Protein AF-A0A968NNI7-F1 (afdb_monomer_lite)

Foldseek 3Di:
DCVVVQDAFAKKFFAAPQKDWPDVPVVLVVSLVVCVCRPPCVVRKEWEKEAEWEFDDQDPVGTDTDPPPPDMDGTIIRDQCDPDDRDPPDDYDYDYDHTYMYGYPPVRVVPPPPPPPPPDPPPRDTDIHGDDDDDD

Structure (mmCIF, N/CA/C/O backbone):
data_AF-A0A968NNI7-F1
#
_entry.id   AF-A0A968NNI7-F1
#
loop_
_atom_site.group_PDB
_atom_site.id
_atom_site.type_symbol
_atom_site.label_atom_id
_atom_site.label_alt_id
_atom_site.label_comp_id
_atom_site.label_asym_id
_atom_site.label_entity_id
_atom_site.label_seq_id
_atom_site.pdbx_PDB_ins_code
_atom_site.Cartn_x
_atom_site.Cartn_y
_atom_site.Cartn_z
_atom_site.occupancy
_atom_site.B_iso_or_equiv
_atom_site.auth_seq_id
_atom_site.auth_comp_id
_atom_site.auth_asym_id
_atom_site.auth_atom_id
_atom_site.pdbx_PDB_model_num
ATOM 1 N N . MET A 1 1 ? 11.234 -16.467 1.545 1.00 68.19 1 MET A N 1
ATOM 2 C CA . MET A 1 1 ? 10.380 -15.260 1.600 1.00 68.19 1 MET A CA 1
ATOM 3 C C . MET A 1 1 ? 9.047 -15.577 0.943 1.00 68.19 1 MET A C 1
ATOM 5 O O . MET A 1 1 ? 9.065 -16.165 -0.131 1.00 68.19 1 MET A O 1
ATOM 9 N N . LEU A 1 2 ? 7.927 -15.226 1.581 1.00 72.06 2 LEU A N 1
ATOM 10 C CA . LEU A 1 2 ? 6.565 -15.589 1.153 1.00 72.06 2 LEU A CA 1
ATOM 11 C C . LEU A 1 2 ? 6.229 -15.157 -0.283 1.00 72.06 2 LEU A C 1
ATOM 13 O O . LEU A 1 2 ? 5.545 -15.883 -0.989 1.00 72.06 2 LEU A O 1
ATOM 17 N N . ALA A 1 3 ? 6.818 -14.049 -0.739 1.00 75.69 3 ALA A N 1
ATOM 18 C CA . ALA A 1 3 ? 6.757 -13.580 -2.122 1.00 75.69 3 ALA A CA 1
ATOM 19 C C . ALA A 1 3 ? 7.039 -14.666 -3.173 1.00 75.69 3 ALA A C 1
ATOM 21 O O . ALA A 1 3 ? 6.380 -14.688 -4.202 1.00 75.69 3 ALA A O 1
ATOM 22 N N . LYS A 1 4 ? 7.968 -15.596 -2.901 1.00 79.44 4 LYS A N 1
ATOM 23 C CA . LYS A 1 4 ? 8.315 -16.680 -3.838 1.00 79.44 4 LYS A CA 1
ATOM 24 C C . LYS A 1 4 ? 7.155 -17.651 -4.092 1.00 79.44 4 LYS A C 1
ATOM 26 O O . LYS A 1 4 ? 7.126 -18.297 -5.126 1.00 79.44 4 LYS A O 1
ATOM 31 N N . TYR A 1 5 ? 6.212 -17.752 -3.155 1.00 82.12 5 TYR A N 1
ATOM 32 C CA . TYR A 1 5 ? 5.035 -18.618 -3.262 1.00 82.12 5 TYR A CA 1
ATOM 33 C C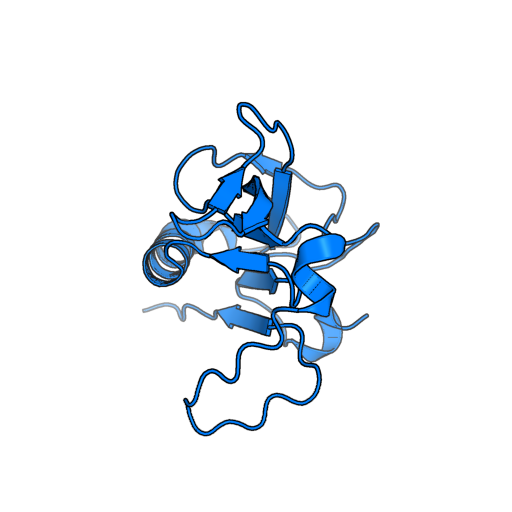 . TYR A 1 5 ? 3.810 -17.897 -3.842 1.00 82.12 5 TYR A C 1
ATOM 35 O O . TYR A 1 5 ? 2.796 -18.535 -4.095 1.00 82.12 5 TYR A O 1
ATOM 43 N N . MET A 1 6 ? 3.885 -16.577 -4.054 1.00 77.06 6 MET A N 1
ATOM 44 C CA . MET A 1 6 ? 2.794 -15.775 -4.623 1.00 77.06 6 MET A CA 1
ATOM 45 C C . MET A 1 6 ? 2.686 -15.891 -6.153 1.00 77.06 6 MET A C 1
ATOM 47 O O . MET A 1 6 ? 1.775 -15.314 -6.743 1.00 77.06 6 MET A O 1
ATOM 51 N N . GLY A 1 7 ? 3.607 -16.615 -6.791 1.00 78.19 7 GLY A N 1
ATOM 52 C CA . GLY A 1 7 ? 3.764 -16.635 -8.241 1.00 78.19 7 GLY A CA 1
ATOM 53 C C . GLY A 1 7 ? 4.631 -15.484 -8.747 1.00 78.19 7 GLY A C 1
ATOM 54 O O . GLY A 1 7 ? 5.045 -14.613 -7.984 1.00 78.19 7 GLY A O 1
ATOM 55 N N . GLU A 1 8 ? 4.937 -15.521 -10.037 1.00 80.69 8 GLU A N 1
ATOM 56 C CA . GLU A 1 8 ? 5.710 -14.486 -10.719 1.00 80.69 8 GLU A CA 1
ATOM 57 C C . GLU A 1 8 ? 4.783 -13.503 -11.442 1.00 80.69 8 GLU A C 1
ATOM 59 O O . GLU A 1 8 ? 3.721 -13.881 -11.945 1.00 80.69 8 GLU A O 1
ATOM 64 N N . GLY A 1 9 ? 5.224 -12.247 -11.533 1.00 85.12 9 GLY A N 1
ATOM 65 C CA . GLY A 1 9 ? 4.529 -11.193 -12.266 1.00 85.12 9 GLY A CA 1
ATOM 66 C C . GLY A 1 9 ? 3.309 -10.606 -11.550 1.00 85.12 9 GLY A C 1
ATOM 67 O O . GLY A 1 9 ? 2.936 -10.991 -10.446 1.00 85.12 9 GLY A O 1
ATOM 68 N N . GLY A 1 10 ? 2.698 -9.615 -12.204 1.00 90.56 10 GLY A N 1
ATOM 69 C CA . GLY A 1 10 ? 1.527 -8.921 -11.677 1.00 90.56 10 GLY A CA 1
ATOM 70 C C . GLY A 1 10 ? 1.829 -8.004 -10.492 1.00 90.56 10 GLY A C 1
ATOM 71 O O . GLY A 1 10 ? 2.972 -7.629 -10.222 1.00 90.56 10 GLY A O 1
ATOM 72 N N . TRP A 1 11 ? 0.767 -7.599 -9.798 1.00 91.88 11 TRP A N 1
ATOM 73 C CA . TRP A 1 11 ? 0.879 -6.819 -8.566 1.00 91.88 11 TRP A CA 1
ATOM 74 C C . TRP A 1 11 ? 0.822 -7.731 -7.348 1.00 91.88 11 TRP A C 1
ATOM 76 O O . TRP A 1 11 ? -0.175 -8.420 -7.140 1.00 91.88 11 TRP A O 1
ATOM 86 N N . HIS A 1 12 ? 1.855 -7.669 -6.513 1.00 91.25 12 HIS A N 1
ATOM 87 C CA . HIS A 1 12 ? 1.924 -8.350 -5.227 1.00 91.25 12 HIS A CA 1
ATOM 88 C C . HIS A 1 12 ? 1.366 -7.445 -4.137 1.00 91.25 12 HIS A C 1
ATOM 90 O O . HIS A 1 12 ? 1.999 -6.448 -3.782 1.00 91.25 12 HIS A O 1
ATOM 96 N N . ILE A 1 13 ? 0.202 -7.802 -3.600 1.00 88.69 13 ILE A N 1
ATOM 97 C CA . ILE A 1 13 ? -0.486 -7.053 -2.545 1.00 88.69 13 ILE A CA 1
ATOM 98 C C . ILE A 1 13 ? -0.243 -7.735 -1.196 1.00 88.69 13 ILE A C 1
ATOM 100 O O . ILE A 1 13 ? -0.424 -8.950 -1.073 1.00 88.69 13 ILE A O 1
ATOM 104 N N . GLN A 1 14 ? 0.143 -6.956 -0.182 1.00 84.06 14 GLN A N 1
ATOM 105 C CA . GLN A 1 14 ? 0.348 -7.441 1.188 1.00 84.06 14 GLN A CA 1
ATOM 106 C C . GLN A 1 14 ? -0.443 -6.618 2.202 1.00 84.06 14 GLN A C 1
ATOM 108 O O . GLN A 1 14 ? -0.245 -5.405 2.309 1.00 84.06 14 GLN A O 1
ATOM 113 N N . ILE A 1 15 ? -1.278 -7.306 2.980 1.00 82.19 15 ILE A N 1
ATOM 114 C CA . ILE A 1 15 ? -2.119 -6.728 4.031 1.00 82.19 15 ILE A CA 1
ATOM 115 C C . ILE A 1 15 ? -1.952 -7.576 5.292 1.00 82.19 15 ILE A C 1
ATOM 117 O O . ILE A 1 15 ? -2.070 -8.807 5.230 1.00 82.19 15 ILE A O 1
ATOM 121 N N . ASP A 1 16 ? -1.675 -6.943 6.428 1.00 80.00 16 ASP A N 1
ATOM 122 C CA . ASP A 1 16 ? -1.646 -7.644 7.713 1.00 80.00 16 ASP A CA 1
ATOM 123 C C . ASP A 1 16 ? -3.070 -7.881 8.244 1.00 80.00 16 ASP A C 1
ATOM 125 O O . ASP A 1 16 ? -4.036 -7.259 7.820 1.00 80.00 16 ASP A O 1
ATOM 129 N N . VAL A 1 17 ? -3.237 -8.837 9.158 1.00 75.12 17 VAL A N 1
ATOM 130 C CA . VAL A 1 17 ? -4.569 -9.250 9.652 1.00 75.12 17 VAL A CA 1
ATOM 131 C C . VAL A 1 17 ? -5.302 -8.148 10.439 1.00 75.12 17 VAL A C 1
ATOM 133 O O . VAL A 1 17 ? -6.522 -8.183 10.607 1.00 75.12 17 VAL A O 1
ATOM 136 N N . ASP A 1 18 ? -4.559 -7.172 10.947 1.00 74.25 18 ASP A N 1
ATOM 137 C CA . ASP A 1 18 ? -5.054 -5.993 11.652 1.00 74.25 18 ASP A CA 1
ATOM 138 C C . ASP A 1 18 ? -5.231 -4.774 10.732 1.00 74.25 18 ASP A C 1
ATOM 140 O O . ASP A 1 18 ? -5.553 -3.692 11.229 1.00 74.25 18 ASP A O 1
ATOM 144 N N . GLU A 1 19 ? -5.060 -4.955 9.417 1.00 81.25 19 GLU A N 1
ATOM 145 C CA . GLU A 1 19 ? -5.159 -3.930 8.382 1.00 81.25 19 GLU A CA 1
ATOM 146 C C . GLU A 1 19 ? -6.341 -4.196 7.439 1.00 81.25 19 GLU A C 1
ATOM 148 O O . GLU A 1 19 ? -6.544 -5.309 6.954 1.00 81.25 19 GLU A O 1
ATOM 153 N N . TYR A 1 20 ? -7.120 -3.156 7.134 1.00 80.44 20 TYR A N 1
ATOM 154 C CA . TYR A 1 20 ? -8.300 -3.278 6.270 1.00 80.44 20 TYR A CA 1
ATOM 155 C C . TYR A 1 20 ? -8.382 -2.132 5.274 1.00 80.44 20 TYR A C 1
ATOM 157 O O . TYR A 1 20 ? -8.240 -0.976 5.660 1.00 80.44 20 TYR A O 1
ATOM 165 N N . PHE A 1 21 ? -8.695 -2.442 4.017 1.00 81.38 21 PHE A N 1
ATOM 166 C CA . PHE A 1 21 ? -9.048 -1.433 3.022 1.00 81.38 21 PHE A CA 1
ATOM 167 C C . PHE A 1 21 ? -10.436 -0.854 3.299 1.00 81.38 21 PHE A C 1
ATOM 169 O O . PHE A 1 21 ? -11.387 -1.613 3.485 1.00 81.38 21 PHE A O 1
ATOM 176 N N . ILE A 1 22 ? -10.584 0.471 3.200 1.00 81.25 22 ILE A N 1
ATOM 177 C CA . ILE A 1 22 ? -11.921 1.085 3.114 1.00 81.25 22 ILE A CA 1
ATOM 178 C C . ILE A 1 22 ? -12.629 0.670 1.813 1.00 81.25 22 ILE A C 1
ATOM 180 O O . ILE A 1 22 ? -13.816 0.356 1.834 1.00 81.25 22 ILE A O 1
ATOM 184 N N . ASN A 1 23 ? -11.909 0.635 0.686 1.00 83.00 23 ASN A N 1
ATOM 185 C CA . ASN A 1 23 ? -12.461 0.238 -0.611 1.00 83.00 23 ASN A CA 1
ATOM 186 C C . ASN A 1 23 ? -11.429 -0.538 -1.446 1.00 83.00 23 ASN A C 1
ATOM 188 O O . ASN A 1 23 ? -10.631 0.034 -2.187 1.00 83.00 23 ASN A O 1
ATOM 192 N N . PHE A 1 24 ? -11.436 -1.866 -1.311 1.00 83.50 24 PHE A 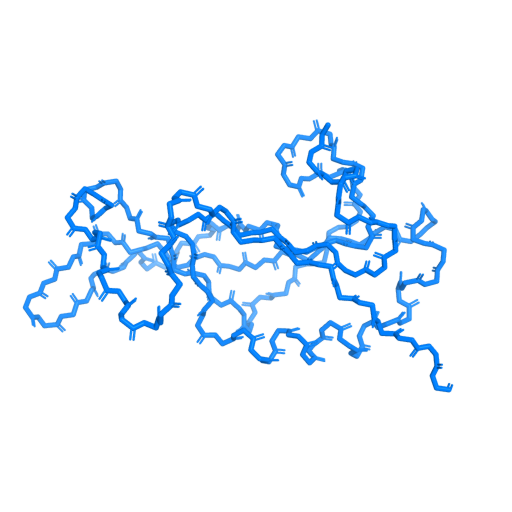N 1
ATOM 193 C CA . PHE A 1 24 ? -10.498 -2.735 -2.028 1.00 83.50 24 PHE A CA 1
ATOM 194 C C . PHE A 1 24 ? -10.792 -2.822 -3.534 1.00 83.50 24 PHE A C 1
ATOM 196 O O . PHE A 1 24 ? -9.869 -2.924 -4.335 1.00 83.50 24 PHE A O 1
ATOM 203 N N . SER A 1 25 ? -12.061 -2.740 -3.945 1.00 85.25 25 SER A N 1
ATOM 204 C CA . SER A 1 25 ? -12.443 -2.816 -5.364 1.00 85.25 25 SER A CA 1
ATOM 205 C C . SER A 1 25 ? -11.792 -1.698 -6.177 1.00 85.25 25 SER A C 1
ATOM 207 O O . SER A 1 25 ? -11.210 -1.943 -7.235 1.00 85.25 25 SER A O 1
ATOM 209 N N . ASP A 1 26 ? -11.849 -0.466 -5.675 1.00 86.00 26 ASP A N 1
ATOM 210 C CA . ASP A 1 26 ? -11.262 0.664 -6.390 1.00 86.00 26 ASP A CA 1
ATOM 211 C C . ASP A 1 26 ? -9.729 0.614 -6.385 1.00 86.00 26 ASP A C 1
ATOM 213 O O . ASP A 1 26 ? -9.100 1.115 -7.315 1.00 86.00 26 ASP A O 1
ATOM 217 N N . PHE A 1 27 ? -9.120 -0.092 -5.422 1.00 86.25 27 PHE A N 1
ATOM 218 C CA . PHE A 1 27 ? -7.683 -0.376 -5.437 1.00 86.25 27 PHE A CA 1
ATOM 219 C C . PHE A 1 27 ? -7.299 -1.293 -6.577 1.00 86.25 27 PHE A C 1
ATOM 221 O O . PHE A 1 27 ? -6.368 -1.008 -7.328 1.00 86.25 27 PHE A O 1
ATOM 228 N N . VAL A 1 28 ? -8.050 -2.375 -6.739 1.00 88.19 28 VAL A N 1
ATOM 229 C CA . VAL A 1 28 ? -7.839 -3.324 -7.828 1.00 88.19 28 VAL A CA 1
ATOM 230 C C . VAL A 1 28 ? -8.004 -2.633 -9.182 1.00 88.19 28 VAL A C 1
ATOM 232 O O . VAL A 1 28 ? -7.145 -2.792 -10.050 1.00 88.19 28 VAL A O 1
ATOM 235 N N . LYS A 1 29 ? -9.043 -1.800 -9.344 1.00 88.56 29 LYS A N 1
ATOM 236 C CA . LYS A 1 29 ? -9.231 -0.979 -10.553 1.00 88.56 29 LYS A CA 1
ATOM 237 C C . LYS A 1 29 ? -8.091 0.015 -10.757 1.00 88.56 29 LYS A C 1
ATOM 239 O O . LYS A 1 29 ? -7.665 0.247 -11.882 1.00 88.56 29 LYS A O 1
ATOM 244 N N . PHE A 1 30 ? -7.582 0.635 -9.697 1.00 89.25 30 PHE A N 1
ATOM 245 C CA . PHE A 1 30 ? -6.418 1.507 -9.814 1.00 89.25 30 PHE A CA 1
ATOM 246 C C . PHE A 1 30 ? -5.213 0.727 -10.361 1.00 89.25 30 PHE A C 1
ATOM 248 O O . PHE A 1 30 ? -4.632 1.136 -11.365 1.00 89.25 30 PHE A O 1
ATOM 255 N N . LEU A 1 31 ? -4.886 -0.427 -9.771 1.00 89.81 31 LEU A N 1
ATOM 256 C CA . LEU A 1 31 ? -3.764 -1.266 -10.202 1.00 89.81 31 LEU A CA 1
ATOM 257 C C . LEU A 1 31 ? -3.905 -1.760 -11.648 1.00 89.81 31 LEU A C 1
ATOM 259 O O . LEU A 1 31 ? -2.900 -1.827 -12.363 1.00 89.81 31 LEU A O 1
ATOM 263 N N . SER A 1 32 ? -5.127 -2.056 -12.104 1.00 89.19 32 SER A N 1
ATOM 264 C CA . SER A 1 32 ? -5.370 -2.467 -13.493 1.00 89.19 32 SER A CA 1
ATOM 265 C C . SER A 1 32 ? -5.031 -1.356 -14.490 1.00 89.19 32 SER A C 1
ATOM 267 O O . SER A 1 32 ? -4.425 -1.628 -15.525 1.00 89.19 32 SER A O 1
ATOM 269 N N . HIS A 1 33 ? -5.327 -0.093 -14.161 1.00 91.00 33 HIS A N 1
ATOM 270 C CA . HIS A 1 33 ? -4.934 1.063 -14.983 1.00 91.00 33 HIS A CA 1
ATOM 271 C C . HIS A 1 33 ? -3.421 1.338 -14.961 1.00 91.00 33 HIS A C 1
ATOM 273 O O . HIS A 1 33 ? -2.902 2.044 -15.825 1.00 91.00 33 HIS A O 1
ATOM 279 N N . GLN A 1 34 ? -2.695 0.768 -13.996 1.00 90.00 34 GLN A N 1
ATOM 280 C CA . GLN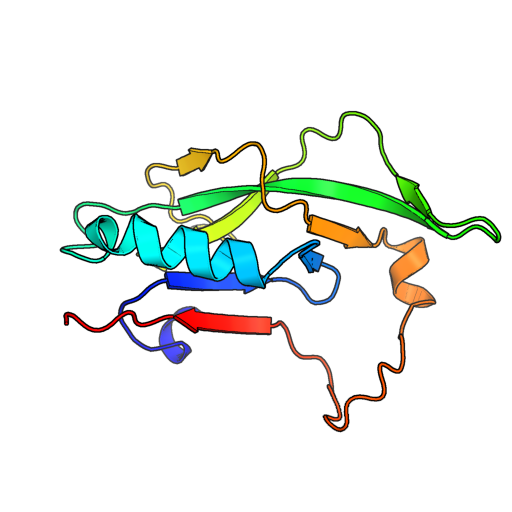 A 1 34 ? -1.239 0.871 -13.884 1.00 90.00 34 GLN A CA 1
ATOM 281 C C . GLN A 1 34 ? -0.495 -0.310 -14.537 1.00 90.00 34 GLN A C 1
ATOM 283 O O . GLN A 1 34 ? 0.719 -0.437 -14.373 1.00 90.00 34 GLN A O 1
ATOM 288 N N . SER A 1 35 ? -1.179 -1.154 -15.319 1.00 88.25 35 SER A N 1
ATOM 289 C CA . SER A 1 35 ? -0.610 -2.349 -15.972 1.00 88.25 35 SER A CA 1
ATOM 290 C C . SER A 1 35 ? 0.638 -2.081 -16.828 1.00 88.25 35 SER A C 1
ATOM 292 O O . SER A 1 35 ? 1.484 -2.962 -16.975 1.00 88.25 35 SER A O 1
ATOM 294 N N . LYS A 1 36 ? 0.824 -0.850 -17.323 1.00 89.25 36 LYS A N 1
ATOM 295 C CA . LYS A 1 36 ? 2.039 -0.416 -18.037 1.00 89.25 36 LYS A CA 1
ATOM 296 C C . LYS A 1 36 ? 3.337 -0.634 -17.246 1.00 89.25 36 LYS A C 1
ATOM 298 O O . LYS A 1 36 ? 4.382 -0.847 -17.854 1.00 89.25 36 LYS A O 1
ATOM 303 N N . TYR A 1 37 ? 3.282 -0.598 -15.913 1.00 88.62 37 TYR A N 1
ATOM 304 C CA . TYR A 1 37 ? 4.446 -0.838 -15.052 1.00 88.62 37 TYR A CA 1
ATOM 305 C C . TYR A 1 37 ? 4.750 -2.327 -14.852 1.00 88.62 37 TYR A C 1
ATOM 307 O O . TYR A 1 37 ? 5.781 -2.662 -14.284 1.00 88.62 37 TYR A O 1
ATOM 315 N N . LEU A 1 38 ? 3.892 -3.233 -15.325 1.00 88.88 38 LEU A N 1
ATOM 316 C CA . LEU A 1 38 ? 4.149 -4.674 -15.272 1.00 88.88 38 LEU A CA 1
ATOM 317 C C . LEU A 1 38 ? 5.088 -5.150 -16.392 1.00 88.88 38 LEU A C 1
ATOM 319 O O . LEU A 1 38 ? 5.527 -6.294 -16.365 1.00 88.88 38 LEU A O 1
ATOM 323 N N . GLN A 1 39 ? 5.397 -4.297 -17.376 1.00 90.62 39 GLN A N 1
ATOM 324 C CA . GLN A 1 39 ? 6.421 -4.587 -18.383 1.00 90.62 39 GLN A CA 1
ATOM 325 C C . GLN A 1 39 ? 7.806 -4.276 -17.799 1.00 90.62 39 GLN A C 1
ATOM 327 O O . GLN A 1 39 ? 8.047 -3.145 -17.370 1.00 90.62 39 GLN A O 1
ATOM 332 N N . ASP A 1 40 ? 8.708 -5.259 -17.814 1.00 89.69 40 ASP A N 1
ATOM 333 C CA . ASP A 1 40 ? 10.061 -5.180 -17.246 1.00 89.69 40 ASP A CA 1
ATOM 334 C C . ASP A 1 40 ? 10.097 -4.642 -15.793 1.00 89.69 40 ASP A C 1
ATOM 336 O O . ASP A 1 40 ? 10.740 -3.617 -15.525 1.00 89.69 40 ASP A O 1
ATOM 340 N N . PRO A 1 41 ? 9.432 -5.308 -14.827 1.00 87.62 41 PRO A N 1
ATOM 341 C CA . PRO A 1 41 ? 9.322 -4.817 -13.450 1.00 87.62 41 PRO A CA 1
ATOM 342 C C . PRO A 1 41 ? 10.680 -4.663 -12.751 1.00 87.62 41 PRO A C 1
ATOM 344 O O . PRO A 1 41 ? 10.818 -3.817 -11.875 1.00 87.62 41 PRO A O 1
ATOM 347 N N . GLU A 1 42 ? 11.704 -5.409 -13.175 1.00 89.00 42 GLU A N 1
ATOM 348 C CA . GLU A 1 42 ? 13.078 -5.281 -12.668 1.00 89.00 42 GLU A CA 1
ATOM 349 C C . GLU A 1 42 ? 13.720 -3.937 -13.044 1.00 89.00 42 GLU A C 1
ATOM 351 O O . GLU A 1 42 ? 14.491 -3.367 -12.274 1.00 89.00 42 GLU A O 1
ATOM 356 N N . LYS A 1 43 ? 13.380 -3.408 -14.229 1.00 89.19 43 LYS A N 1
ATOM 357 C CA . LYS A 1 43 ? 13.870 -2.113 -14.727 1.00 89.19 43 LYS A CA 1
ATOM 358 C C . LYS A 1 43 ? 13.009 -0.952 -14.239 1.00 89.19 43 LYS A C 1
ATOM 360 O O . LYS A 1 43 ? 13.492 0.175 -14.155 1.00 89.19 43 LYS A O 1
ATOM 365 N N . LYS A 1 44 ? 11.729 -1.214 -13.953 1.00 88.31 44 LYS A N 1
ATOM 366 C CA . LYS A 1 44 ? 10.750 -0.224 -13.475 1.00 88.31 44 LYS A CA 1
ATOM 367 C C . LYS A 1 44 ? 10.048 -0.699 -12.195 1.00 88.31 44 LYS A C 1
ATOM 369 O O . LYS A 1 44 ? 8.823 -0.849 -12.194 1.00 88.31 44 LYS A O 1
ATOM 374 N N . PRO A 1 45 ? 10.792 -0.937 -11.105 1.00 91.00 45 PRO A N 1
ATOM 375 C CA . PRO A 1 45 ? 10.205 -1.367 -9.848 1.00 91.00 45 PRO A CA 1
ATOM 376 C C . PRO A 1 45 ? 9.409 -0.220 -9.227 1.00 91.00 45 PRO A C 1
ATOM 378 O O . PRO A 1 45 ? 9.924 0.876 -9.007 1.00 91.00 45 PRO A O 1
ATOM 381 N N . ILE A 1 46 ? 8.140 -0.492 -8.948 1.00 91.00 46 ILE A N 1
ATOM 382 C CA . ILE A 1 46 ? 7.184 0.428 -8.344 1.00 91.00 46 ILE A CA 1
ATOM 383 C C . ILE A 1 46 ? 6.697 -0.171 -7.031 1.00 91.00 46 ILE A C 1
ATOM 385 O O . ILE A 1 46 ? 6.286 -1.334 -6.961 1.00 91.00 46 ILE A O 1
ATOM 389 N N . ILE A 1 47 ? 6.696 0.657 -5.992 1.00 90.56 47 ILE A N 1
ATOM 390 C CA . ILE A 1 47 ? 5.937 0.422 -4.766 1.00 90.56 47 ILE A CA 1
ATOM 391 C C . ILE A 1 47 ? 4.830 1.463 -4.683 1.00 90.56 47 ILE A C 1
ATOM 393 O O . ILE A 1 47 ? 5.093 2.658 -4.813 1.00 90.56 47 ILE A O 1
ATOM 397 N N . PHE A 1 48 ? 3.613 1.013 -4.395 1.00 89.06 48 PHE A N 1
ATOM 398 C CA . PHE A 1 48 ? 2.528 1.893 -3.986 1.00 89.06 48 PHE A CA 1
ATOM 399 C C . PHE A 1 48 ? 2.453 1.988 -2.469 1.00 89.06 48 PHE A C 1
ATOM 401 O O . PHE A 1 48 ? 2.382 0.972 -1.767 1.00 89.06 48 PHE A O 1
ATOM 408 N N . ILE A 1 49 ? 2.445 3.229 -1.990 1.00 86.38 49 ILE A N 1
ATOM 409 C CA . ILE A 1 49 ? 2.323 3.578 -0.579 1.00 86.38 49 ILE A CA 1
ATOM 410 C C . ILE A 1 49 ? 0.964 4.237 -0.342 1.00 86.38 49 ILE A C 1
ATOM 412 O O . ILE A 1 49 ? 0.565 5.130 -1.095 1.00 86.38 49 ILE A O 1
ATOM 416 N N . ALA A 1 50 ? 0.286 3.813 0.721 1.00 83.75 50 ALA A N 1
ATOM 417 C CA . ALA A 1 50 ? -0.984 4.363 1.173 1.00 83.75 50 ALA A CA 1
ATOM 418 C C . ALA A 1 50 ? -0.885 4.982 2.571 1.00 83.75 50 ALA A C 1
ATOM 420 O O . ALA A 1 50 ? -0.033 4.597 3.372 1.00 83.75 50 ALA A O 1
ATOM 421 N N . ASN A 1 51 ? -1.791 5.919 2.857 1.00 83.56 51 ASN A N 1
ATOM 422 C CA . ASN A 1 51 ? -1.938 6.534 4.173 1.0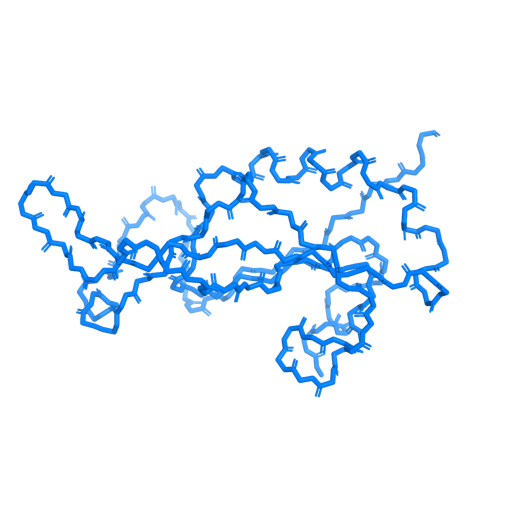0 83.56 51 ASN A CA 1
ATOM 423 C C . ASN A 1 51 ? -2.730 5.617 5.114 1.00 83.56 51 ASN A C 1
ATOM 425 O O . ASN A 1 51 ? -3.776 5.066 4.750 1.00 83.56 51 ASN A O 1
ATOM 429 N N . LEU A 1 52 ? -2.246 5.489 6.344 1.00 83.19 52 LEU A N 1
ATOM 430 C CA . LEU A 1 52 ? -2.847 4.665 7.380 1.00 83.19 52 LEU A CA 1
ATOM 431 C C . LEU A 1 52 ? -3.723 5.524 8.295 1.00 83.19 52 LEU A C 1
ATOM 433 O O . LEU A 1 52 ? -3.258 6.493 8.894 1.00 83.19 52 LEU A O 1
ATOM 437 N N . ILE A 1 53 ? -4.986 5.133 8.444 1.00 84.25 53 ILE A N 1
ATOM 438 C CA . ILE A 1 53 ? -5.874 5.627 9.494 1.00 84.25 53 ILE A CA 1
ATOM 439 C C . ILE A 1 53 ? -5.725 4.694 10.693 1.00 84.25 53 ILE A C 1
ATOM 441 O O . ILE A 1 53 ? -6.180 3.546 10.692 1.00 84.25 53 ILE A O 1
ATOM 445 N N . VAL A 1 54 ? -5.087 5.194 11.744 1.00 84.31 54 VAL A N 1
ATOM 446 C CA . VAL A 1 54 ? -4.885 4.420 12.970 1.00 84.31 54 VAL A CA 1
ATOM 447 C C . VAL A 1 54 ? -6.118 4.553 13.855 1.00 84.31 54 VAL A C 1
ATOM 449 O O . VAL A 1 54 ? -6.422 5.640 14.354 1.00 84.31 54 VAL A O 1
ATOM 452 N N . LEU A 1 55 ? -6.827 3.443 14.071 1.00 84.25 55 LEU A N 1
ATOM 453 C CA . LEU A 1 55 ? -7.934 3.391 15.018 1.00 84.25 55 LEU A CA 1
ATOM 454 C C . LEU A 1 55 ? -7.394 3.134 16.421 1.00 84.25 55 LEU A C 1
ATOM 456 O O . LEU A 1 55 ? -6.787 2.100 16.701 1.00 84.25 55 LEU A O 1
A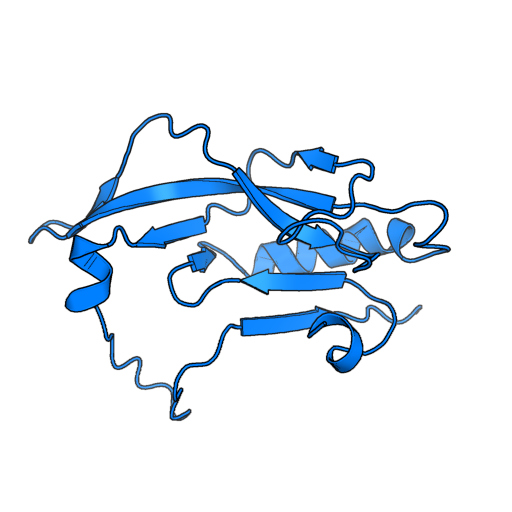TOM 460 N N . TYR A 1 56 ? -7.666 4.081 17.310 1.00 80.75 56 TYR A N 1
ATOM 461 C CA . TYR A 1 56 ? -7.223 4.050 18.693 1.00 80.75 56 TYR A CA 1
ATOM 462 C C . TYR A 1 56 ? -8.149 3.197 19.566 1.00 80.75 56 TYR A C 1
ATOM 464 O O . TYR A 1 56 ? -7.686 2.315 20.285 1.00 80.75 56 TYR A O 1
ATOM 472 N N . LYS A 1 57 ? -9.468 3.438 19.502 1.00 82.69 57 LYS A N 1
ATOM 473 C CA . LYS A 1 57 ? -10.429 2.828 20.438 1.00 82.69 57 LYS A CA 1
ATOM 474 C C . LYS A 1 57 ? -11.845 2.725 19.872 1.00 82.69 57 LYS A C 1
ATOM 476 O O . LYS A 1 57 ? -12.314 3.652 19.221 1.00 82.69 57 LYS A O 1
ATOM 481 N N . LYS A 1 58 ? -12.562 1.640 20.189 1.00 83.88 58 LYS A N 1
ATOM 482 C CA . LYS A 1 58 ? -14.004 1.480 19.940 1.00 83.88 58 LYS A CA 1
ATOM 483 C C . LYS A 1 58 ? -14.791 2.115 21.078 1.00 83.88 58 LYS A C 1
ATOM 485 O O . LYS A 1 58 ? -14.506 1.862 22.249 1.00 83.88 58 LYS A O 1
ATOM 490 N N . THR A 1 59 ? -15.815 2.874 20.739 1.00 88.50 59 THR A N 1
ATOM 491 C CA . THR A 1 59 ? -16.814 3.405 21.666 1.00 88.50 59 THR A CA 1
ATOM 492 C C . THR A 1 59 ? -18.194 2.880 21.271 1.00 88.50 59 THR A C 1
ATOM 494 O O . THR A 1 59 ? -18.353 2.236 20.232 1.00 88.50 59 THR A O 1
ATOM 497 N N . ILE A 1 60 ? -19.211 3.158 22.089 1.00 90.75 60 ILE A N 1
ATOM 498 C CA . ILE A 1 60 ? -20.605 2.860 21.729 1.00 90.75 60 ILE A CA 1
ATOM 499 C C . ILE A 1 60 ? -21.050 3.617 20.463 1.00 90.75 60 ILE A C 1
ATOM 501 O O . ILE A 1 60 ? -21.894 3.128 19.723 1.00 90.75 60 ILE A O 1
ATOM 505 N N . ASN A 1 61 ? -20.408 4.752 20.169 1.00 92.31 61 ASN A N 1
ATOM 506 C CA . ASN A 1 61 ? -20.735 5.633 19.047 1.00 92.31 61 ASN A CA 1
ATOM 507 C C . ASN A 1 61 ? -19.827 5.432 17.818 1.00 92.31 61 ASN A C 1
ATOM 509 O O . ASN A 1 61 ? -19.914 6.208 16.872 1.00 92.31 61 ASN A O 1
ATOM 513 N N . GLY A 1 62 ? -18.930 4.436 17.816 1.00 86.81 62 GLY A N 1
ATOM 514 C CA . GLY A 1 62 ? -18.042 4.161 16.679 1.00 86.81 62 GLY A CA 1
ATOM 515 C C . GLY A 1 62 ? -16.581 3.970 17.074 1.00 86.81 62 GLY A C 1
ATOM 516 O O . GLY A 1 62 ? -16.277 3.248 18.021 1.00 86.81 62 GLY A O 1
ATOM 517 N N . PHE A 1 63 ? -15.661 4.579 16.323 1.00 85.62 63 PHE A N 1
ATOM 518 C CA . PHE A 1 63 ? -14.218 4.451 16.536 1.00 85.62 63 PHE A CA 1
ATOM 519 C C . PHE A 1 63 ? -13.556 5.821 16.686 1.00 85.62 63 PHE A C 1
ATOM 521 O O . PHE A 1 63 ? -13.832 6.746 15.926 1.00 85.62 63 PHE A O 1
ATOM 528 N N . LEU A 1 64 ? -12.649 5.929 17.652 1.00 86.69 64 LEU A N 1
ATOM 529 C CA . LEU A 1 64 ? -11.696 7.026 17.757 1.00 86.69 64 LEU A CA 1
ATOM 530 C C . LEU A 1 64 ? -10.494 6.708 16.871 1.00 86.69 64 LEU A C 1
ATOM 532 O O . LEU A 1 64 ? -10.001 5.577 16.888 1.00 86.69 64 LEU A O 1
ATOM 536 N N . TYR A 1 65 ? -10.008 7.701 16.135 1.00 86.25 65 TYR A N 1
ATOM 537 C CA . TYR A 1 65 ? -8.842 7.578 15.268 1.00 86.25 65 TYR A CA 1
ATOM 538 C C . TYR A 1 65 ? -7.845 8.705 15.537 1.00 86.25 65 TYR A C 1
ATOM 540 O O . TYR A 1 65 ? -8.210 9.761 16.060 1.00 86.25 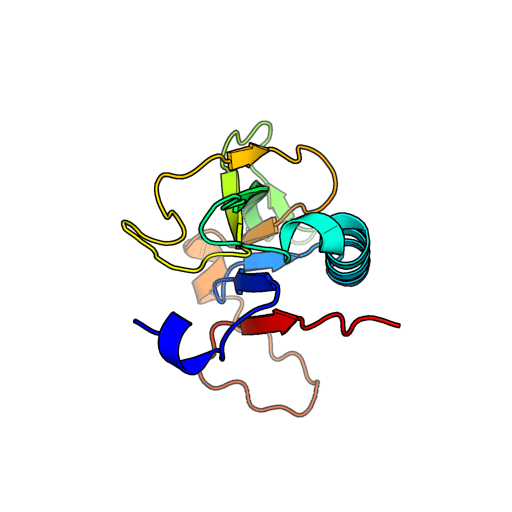65 TYR A O 1
ATOM 548 N N . VAL A 1 66 ? -6.582 8.475 15.187 1.00 84.00 66 VAL A N 1
ATOM 549 C CA . VAL A 1 66 ? -5.531 9.491 15.290 1.00 84.00 66 VAL A CA 1
ATOM 550 C C . VAL A 1 66 ? -5.665 10.453 14.114 1.00 84.00 66 VAL A C 1
ATOM 552 O O . VAL A 1 66 ? -5.462 10.080 12.960 1.00 84.00 66 VAL A O 1
ATOM 555 N N . LYS A 1 67 ? -6.032 11.704 14.399 1.00 81.25 67 LYS A N 1
ATOM 556 C CA . LYS A 1 67 ? -6.085 12.756 13.381 1.00 81.25 67 LYS A CA 1
ATOM 557 C C . LYS A 1 67 ? -4.663 13.112 12.939 1.00 81.25 67 LYS A C 1
ATOM 559 O O . LYS A 1 67 ? -3.776 13.219 13.778 1.00 81.25 67 LYS A O 1
ATOM 564 N N . ASN A 1 68 ? -4.476 13.347 11.639 1.00 77.19 68 ASN A N 1
ATOM 565 C CA . ASN A 1 68 ? -3.183 13.686 11.033 1.00 77.19 68 ASN A CA 1
ATOM 566 C C . ASN A 1 68 ? -2.094 12.625 11.281 1.00 77.19 68 ASN A C 1
ATOM 568 O O . ASN A 1 68 ? -0.930 12.971 11.471 1.00 77.19 68 ASN A O 1
ATOM 572 N N . SER A 1 69 ? -2.447 11.334 11.286 1.00 71.06 69 SER A N 1
ATOM 573 C CA . SER A 1 69 ? -1.424 10.293 11.213 1.00 71.06 69 SER A CA 1
ATOM 574 C C . SER A 1 69 ? -0.710 10.393 9.863 1.00 71.06 69 SER A C 1
ATOM 576 O O . SER A 1 69 ? -1.319 10.234 8.808 1.00 71.06 69 SER A O 1
ATOM 578 N N . TYR A 1 70 ? 0.595 10.658 9.906 1.00 71.62 70 TYR A N 1
ATOM 579 C CA . TYR A 1 70 ? 1.484 10.595 8.739 1.00 71.62 70 TYR A CA 1
ATOM 580 C C . TYR A 1 70 ? 2.003 9.171 8.499 1.00 71.62 70 TYR A C 1
ATOM 582 O O . TYR A 1 70 ? 2.925 8.962 7.712 1.00 71.62 70 TYR A O 1
ATOM 590 N N . ASP A 1 71 ? 1.418 8.192 9.193 1.00 81.12 71 ASP A N 1
ATOM 591 C CA . ASP A 1 71 ? 1.754 6.791 9.033 1.00 81.12 71 ASP A CA 1
ATOM 592 C C . ASP A 1 71 ? 1.378 6.340 7.629 1.00 81.12 71 ASP A C 1
ATOM 594 O O . ASP A 1 71 ? 0.264 6.550 7.141 1.00 81.12 71 ASP A O 1
ATOM 598 N N . THR A 1 72 ? 2.335 5.693 6.984 1.00 84.00 72 THR A N 1
ATOM 599 C CA . THR A 1 72 ? 2.172 5.169 5.641 1.00 84.00 72 THR A CA 1
ATOM 600 C C . THR A 1 72 ? 2.571 3.711 5.590 1.00 84.00 72 THR A C 1
ATOM 602 O O . THR A 1 72 ? 3.299 3.200 6.443 1.00 84.00 72 THR A O 1
ATOM 605 N N . LEU A 1 73 ? 2.059 3.027 4.579 1.00 84.38 73 LEU A N 1
ATOM 606 C CA . LEU A 1 73 ? 2.225 1.599 4.427 1.00 84.38 73 LEU A CA 1
ATOM 607 C C . LEU A 1 73 ? 2.436 1.255 2.958 1.00 84.38 73 LEU A C 1
ATOM 609 O O . LEU A 1 73 ? 1.655 1.668 2.101 1.00 84.38 73 LEU A O 1
ATOM 613 N N . SER A 1 74 ? 3.474 0.473 2.667 1.00 87.62 74 SER A N 1
ATOM 614 C CA . SER A 1 74 ? 3.666 -0.122 1.343 1.00 87.62 74 SER A CA 1
ATOM 615 C C . SER A 1 74 ? 2.680 -1.272 1.160 1.00 87.62 74 SER A C 1
ATOM 617 O O . SER A 1 74 ? 2.736 -2.258 1.896 1.00 87.62 74 SER A O 1
ATOM 619 N N . ILE A 1 75 ? 1.781 -1.151 0.187 1.00 86.88 75 ILE A N 1
ATOM 620 C CA . ILE A 1 75 ? 0.620 -2.050 0.055 1.00 86.88 75 ILE A CA 1
ATOM 621 C C . ILE A 1 75 ? 0.692 -2.944 -1.176 1.00 86.88 75 ILE A C 1
ATOM 623 O O . ILE A 1 75 ? 0.161 -4.054 -1.156 1.00 86.88 75 ILE A O 1
ATOM 627 N N . ALA A 1 76 ? 1.364 -2.486 -2.232 1.00 90.00 76 ALA A N 1
ATOM 628 C CA . ALA A 1 76 ? 1.554 -3.261 -3.445 1.00 90.00 76 ALA A CA 1
ATOM 629 C C . ALA A 1 76 ? 2.877 -2.943 -4.131 1.00 90.00 76 ALA A C 1
ATOM 631 O O . ALA A 1 76 ? 3.376 -1.819 -4.065 1.00 90.00 76 ALA A O 1
ATOM 632 N N . THR A 1 77 ? 3.419 -3.934 -4.831 1.00 91.56 77 THR A N 1
ATOM 633 C CA . THR A 1 77 ? 4.574 -3.763 -5.714 1.00 91.56 77 THR A CA 1
ATOM 634 C C . THR A 1 77 ? 4.482 -4.695 -6.914 1.00 91.56 77 THR A C 1
ATOM 636 O O . THR A 1 77 ? 3.920 -5.782 -6.812 1.00 91.56 77 THR A O 1
ATOM 639 N N . ASN A 1 78 ? 5.033 -4.272 -8.047 1.00 92.00 78 ASN A N 1
ATOM 640 C CA . ASN A 1 78 ? 5.242 -5.123 -9.222 1.00 92.00 78 ASN A CA 1
ATOM 641 C C . ASN A 1 78 ? 6.550 -5.931 -9.136 1.00 92.00 78 ASN A C 1
ATOM 643 O O . ASN A 1 78 ? 6.806 -6.760 -10.002 1.00 92.00 78 ASN A O 1
ATOM 647 N N . TYR A 1 79 ? 7.393 -5.675 -8.128 1.00 91.88 79 TYR A N 1
ATOM 648 C CA . TYR A 1 79 ? 8.701 -6.304 -7.989 1.00 91.88 79 TYR A CA 1
ATOM 649 C C . TYR A 1 79 ? 8.973 -6.702 -6.529 1.00 91.88 79 TYR A C 1
ATOM 651 O O . TYR A 1 79 ? 9.557 -5.935 -5.754 1.00 91.88 79 TYR A O 1
ATOM 659 N N . PRO A 1 80 ? 8.541 -7.901 -6.102 1.00 88.81 80 PRO A N 1
ATOM 660 C CA . PRO A 1 80 ? 8.527 -8.315 -4.700 1.00 88.81 80 PRO A CA 1
ATOM 661 C C . PRO A 1 80 ? 9.900 -8.805 -4.193 1.00 88.81 80 PRO A C 1
ATOM 663 O O . PRO A 1 80 ? 9.982 -9.777 -3.442 1.00 88.81 80 PRO A O 1
ATOM 666 N N . GLN A 1 81 ? 10.995 -8.142 -4.581 1.00 89.00 81 GLN A N 1
ATOM 667 C CA . GLN A 1 81 ? 12.338 -8.375 -4.035 1.00 89.00 81 GLN A CA 1
ATOM 668 C C . GLN A 1 81 ? 12.574 -7.534 -2.773 1.00 89.00 81 GLN A C 1
ATOM 670 O O . GLN A 1 81 ? 13.310 -6.549 -2.773 1.00 89.00 81 GLN A O 1
ATOM 675 N N . TYR A 1 82 ? 11.904 -7.897 -1.680 1.00 86.19 82 TYR A N 1
ATOM 676 C CA . TYR A 1 82 ? 11.966 -7.127 -0.437 1.00 86.19 82 TYR A CA 1
ATOM 677 C C . TYR A 1 82 ? 13.341 -7.193 0.235 1.00 86.19 82 TYR A C 1
ATOM 679 O O . TYR A 1 82 ? 13.933 -8.264 0.373 1.00 86.19 82 TYR A O 1
ATOM 687 N N . LYS A 1 83 ? 13.809 -6.035 0.709 1.00 84.56 83 LYS A N 1
ATOM 688 C CA . LYS A 1 83 ? 15.015 -5.885 1.539 1.00 84.56 83 LYS A CA 1
ATOM 689 C C . LYS A 1 83 ? 14.666 -5.712 3.014 1.00 84.56 83 LYS A C 1
ATOM 691 O O . LYS A 1 83 ? 15.378 -6.215 3.874 1.00 84.56 83 LYS A O 1
ATOM 696 N N . SER A 1 84 ? 13.564 -5.018 3.306 1.00 81.12 84 SER A N 1
ATOM 697 C CA . SER A 1 84 ? 13.058 -4.821 4.666 1.00 81.12 84 SER A CA 1
ATOM 698 C C . SER A 1 84 ? 11.538 -4.709 4.656 1.00 81.12 84 SER A C 1
ATOM 700 O O . SER A 1 84 ? 10.981 -3.902 3.914 1.00 81.12 84 SER A O 1
ATOM 702 N N . ALA A 1 85 ? 10.863 -5.514 5.479 1.00 83.69 85 ALA A N 1
ATOM 703 C CA . ALA A 1 85 ? 9.403 -5.592 5.546 1.00 83.69 85 ALA A CA 1
ATOM 704 C C . ALA A 1 85 ? 8.749 -5.669 4.145 1.00 83.69 85 ALA A C 1
ATOM 706 O O . ALA A 1 85 ? 8.946 -6.647 3.426 1.00 83.69 85 ALA A O 1
ATOM 707 N N . ARG A 1 86 ? 7.976 -4.644 3.760 1.00 83.56 86 ARG A N 1
ATOM 708 C CA . ARG A 1 86 ? 7.289 -4.524 2.457 1.00 83.56 86 ARG A CA 1
ATOM 709 C C . ARG A 1 86 ? 8.024 -3.593 1.479 1.00 83.56 86 ARG A C 1
ATOM 711 O O . ARG A 1 86 ? 7.456 -3.184 0.471 1.00 83.56 86 ARG A O 1
ATOM 718 N N . ASN A 1 87 ? 9.272 -3.236 1.779 1.00 81.44 87 ASN A N 1
ATOM 719 C CA . ASN A 1 87 ? 10.097 -2.322 0.997 1.00 81.44 87 ASN A CA 1
ATOM 720 C C . ASN A 1 87 ? 11.213 -3.080 0.257 1.00 81.44 87 ASN A C 1
ATOM 722 O O . ASN A 1 87 ? 11.831 -4.003 0.795 1.00 81.44 87 ASN A O 1
ATOM 726 N N . ASN A 1 88 ? 11.477 -2.678 -0.982 1.00 80.88 88 ASN A N 1
ATOM 727 C CA . ASN A 1 88 ? 12.528 -3.202 -1.855 1.00 80.88 88 ASN A CA 1
ATOM 728 C C . ASN A 1 88 ? 13.625 -2.146 -2.165 1.00 80.88 88 ASN A C 1
ATOM 730 O O . ASN A 1 88 ? 14.544 -2.420 -2.931 1.00 80.88 88 ASN A O 1
ATOM 734 N N . ASN A 1 89 ? 13.587 -0.974 -1.511 1.00 79.19 89 ASN A N 1
ATOM 735 C CA . ASN A 1 89 ? 14.466 0.196 -1.698 1.00 79.19 89 ASN A CA 1
ATOM 736 C C . ASN A 1 89 ? 14.452 0.776 -3.124 1.00 79.19 89 ASN A C 1
ATOM 738 O O . ASN A 1 89 ? 15.427 1.399 -3.545 1.00 79.19 89 ASN A O 1
ATOM 742 N N . HIS A 1 90 ? 13.363 0.571 -3.862 1.00 81.25 90 HIS A N 1
ATOM 743 C CA . HIS A 1 90 ? 13.151 1.169 -5.174 1.00 81.25 90 HIS A CA 1
ATOM 744 C C . HIS A 1 90 ? 12.195 2.367 -5.114 1.00 81.25 90 HIS A C 1
ATOM 746 O O . HIS A 1 90 ? 11.685 2.739 -4.054 1.00 81.25 90 HIS A O 1
ATOM 752 N N . SER A 1 91 ? 11.972 2.994 -6.271 1.00 77.25 91 SER A N 1
ATOM 753 C CA . SER A 1 91 ? 11.108 4.159 -6.421 1.00 77.25 91 SER A CA 1
ATOM 754 C C . SER A 1 91 ? 9.712 3.903 -5.849 1.00 77.25 91 SER A C 1
ATOM 756 O O . SER A 1 91 ? 8.990 2.986 -6.248 1.00 77.25 91 SER A O 1
ATOM 758 N N . CYS A 1 92 ? 9.336 4.752 -4.899 1.00 74.25 92 CYS A N 1
ATOM 759 C CA . CYS A 1 92 ? 8.051 4.702 -4.228 1.00 74.25 92 CYS A CA 1
ATOM 760 C C . CYS A 1 92 ? 7.122 5.756 -4.828 1.00 74.25 92 CYS A C 1
ATOM 762 O O . CYS A 1 92 ? 7.470 6.934 -4.907 1.00 74.25 92 CYS A O 1
ATOM 764 N N . VAL A 1 93 ? 5.929 5.333 -5.232 1.00 77.00 93 VAL A N 1
ATOM 765 C CA . VAL A 1 93 ? 4.856 6.234 -5.642 1.00 77.00 93 VAL A CA 1
ATOM 766 C C . VAL A 1 93 ? 3.917 6.386 -4.455 1.00 77.00 93 VAL A C 1
ATOM 768 O O . VAL A 1 93 ? 3.183 5.463 -4.088 1.00 77.00 93 VAL A O 1
ATOM 771 N N . HIS A 1 94 ? 3.956 7.565 -3.841 1.00 65.06 94 HIS A N 1
ATOM 772 C CA . HIS A 1 94 ? 2.980 7.944 -2.831 1.00 65.06 94 HIS A CA 1
ATOM 773 C C . HIS A 1 94 ? 1.652 8.217 -3.519 1.00 65.06 94 HIS A C 1
ATOM 775 O O . HIS A 1 94 ? 1.570 9.101 -4.374 1.00 65.06 94 HIS A O 1
ATOM 781 N N . HIS A 1 95 ? 0.610 7.483 -3.137 1.00 64.81 95 HIS A N 1
ATOM 782 C CA . HIS A 1 95 ? -0.736 7.797 -3.585 1.00 64.81 95 HIS A CA 1
ATOM 783 C C . HIS A 1 95 ? -1.565 8.286 -2.392 1.00 64.81 95 HIS A C 1
ATOM 785 O O . HIS A 1 95 ? -2.070 7.477 -1.615 1.00 64.81 95 HIS A O 1
ATOM 791 N N . PRO A 1 96 ? -1.724 9.612 -2.227 1.00 51.78 96 PRO A N 1
ATOM 792 C CA . PRO A 1 96 ? -2.190 10.168 -0.960 1.00 51.78 96 PRO A CA 1
ATOM 793 C C . PRO A 1 96 ? -3.671 9.920 -0.615 1.00 51.78 96 PRO A C 1
ATOM 795 O O . PRO A 1 96 ? -4.088 10.318 0.467 1.00 51.78 96 PRO A O 1
ATOM 798 N N . ILE A 1 97 ? -4.494 9.333 -1.499 1.00 48.12 97 ILE A N 1
ATOM 799 C CA . ILE A 1 97 ? -5.937 9.648 -1.460 1.00 48.12 97 ILE A CA 1
ATOM 800 C C . ILE A 1 97 ? -6.909 8.458 -1.439 1.00 48.12 97 ILE A C 1
ATOM 802 O O . ILE A 1 97 ? -7.955 8.602 -0.823 1.00 48.12 97 ILE A O 1
ATOM 806 N N . PHE A 1 98 ? -6.633 7.279 -2.008 1.00 49.75 98 PHE A N 1
ATOM 807 C CA . PHE A 1 98 ? -7.756 6.350 -2.267 1.00 49.75 98 PHE A CA 1
ATOM 808 C C . PHE A 1 98 ? -7.850 5.092 -1.407 1.00 49.75 98 PHE A C 1
ATOM 810 O O . PHE A 1 98 ? -8.925 4.502 -1.320 1.00 49.75 98 PHE A O 1
ATOM 817 N N . PHE A 1 99 ? -6.787 4.710 -0.703 1.00 53.66 99 PHE A N 1
ATOM 818 C CA . PHE A 1 99 ? -6.790 3.485 0.098 1.00 53.66 99 PHE A CA 1
ATOM 819 C C . PHE A 1 99 ? -6.414 3.827 1.517 1.00 53.66 99 PHE A C 1
ATOM 821 O O . PHE A 1 99 ? -5.288 3.622 1.943 1.00 53.66 99 PHE A O 1
ATOM 828 N N . SER A 1 100 ? -7.351 4.406 2.254 1.00 53.34 100 SER A N 1
ATOM 829 C CA . SER A 1 100 ? -7.188 4.445 3.694 1.00 53.34 100 SER A CA 1
ATOM 830 C C . SER A 1 100 ? -7.196 3.014 4.206 1.00 53.34 100 SER A C 1
ATOM 832 O O . SER A 1 100 ? -8.113 2.238 3.911 1.00 53.34 100 SER A O 1
ATOM 834 N N . PHE A 1 101 ? -6.157 2.679 4.956 1.00 57.53 101 PHE A N 1
ATOM 835 C CA . PHE A 1 101 ? -6.128 1.447 5.717 1.00 57.53 101 PHE A CA 1
ATOM 836 C C . PHE A 1 101 ? -6.533 1.729 7.144 1.00 57.53 101 PHE A C 1
ATOM 838 O O . PHE A 1 101 ? -6.087 2.705 7.736 1.00 57.53 101 PHE A O 1
ATOM 845 N N . ILE A 1 102 ? -7.359 0.862 7.701 1.00 61.88 102 ILE A N 1
ATOM 846 C CA . ILE A 1 102 ? -7.646 0.857 9.125 1.00 61.88 102 ILE A CA 1
ATOM 847 C C . ILE A 1 102 ? -6.634 -0.062 9.784 1.00 61.88 102 ILE A C 1
ATOM 849 O O . ILE A 1 102 ? -6.648 -1.254 9.491 1.00 61.88 102 ILE A O 1
ATOM 853 N N . LYS A 1 103 ? -5.803 0.476 10.681 1.00 68.12 103 LYS A N 1
ATOM 854 C CA . LYS A 1 103 ? -5.031 -0.342 11.622 1.00 68.12 103 LYS A CA 1
ATOM 855 C C . LYS A 1 103 ? -5.708 -0.349 12.978 1.00 68.12 103 LYS A C 1
ATOM 857 O O . LYS A 1 103 ? -5.946 0.712 13.559 1.00 68.12 103 LYS A O 1
ATOM 862 N N . LEU A 1 104 ? -6.005 -1.538 13.489 1.00 65.69 104 LEU A N 1
ATOM 863 C CA . LEU A 1 104 ? -6.525 -1.696 14.845 1.00 65.69 104 LEU A CA 1
ATOM 864 C C . LEU A 1 104 ? -5.373 -1.589 15.854 1.00 65.69 104 LEU A C 1
ATOM 866 O O . LEU A 1 104 ? -4.463 -2.415 15.850 1.00 65.69 104 LEU A O 1
ATOM 870 N N . GLY A 1 105 ? -5.414 -0.585 16.736 1.00 63.50 105 GLY A N 1
ATOM 871 C CA . GLY A 1 105 ? -4.459 -0.470 17.843 1.00 63.50 105 GLY A CA 1
ATOM 872 C C . GLY A 1 105 ? -4.472 -1.703 18.759 1.00 63.50 105 GLY A C 1
ATOM 873 O O . GLY A 1 105 ? -5.492 -2.374 18.888 1.00 63.50 105 GLY A O 1
ATOM 874 N N . GLN A 1 106 ? -3.355 -1.996 19.437 1.00 59.78 106 GLN A N 1
ATOM 875 C CA . GLN A 1 106 ? -3.167 -3.250 20.194 1.00 59.78 106 GLN A CA 1
ATOM 876 C C . GLN A 1 106 ? -4.271 -3.558 21.225 1.00 59.78 106 GLN A C 1
ATOM 878 O O . GLN A 1 106 ? -4.598 -4.723 21.463 1.00 59.78 106 GLN A O 1
ATOM 883 N N . GLU A 1 107 ? -4.861 -2.531 21.844 1.00 55.94 107 GLU A N 1
ATOM 884 C CA . GLU A 1 107 ? -5.961 -2.690 22.806 1.00 55.94 107 GLU A CA 1
ATOM 885 C C . GLU A 1 107 ? -7.246 -3.212 22.130 1.00 55.94 107 GLU A C 1
ATOM 887 O O . GLU A 1 107 ? -8.009 -3.989 22.708 1.00 55.94 107 GLU A O 1
ATOM 892 N N . MET A 1 108 ? -7.450 -2.846 20.864 1.00 54.94 108 MET A N 1
ATOM 893 C CA . MET A 1 108 ? -8.596 -3.224 20.039 1.00 54.94 108 MET A CA 1
ATOM 894 C C . MET A 1 108 ? -8.462 -4.630 19.466 1.00 54.94 108 MET A C 1
ATOM 896 O O . MET A 1 108 ? -9.444 -5.375 19.409 1.00 54.94 108 MET A O 1
ATOM 900 N N . THR A 1 109 ? -7.244 -5.022 19.094 1.00 53.44 109 THR A N 1
ATOM 901 C CA . THR A 1 109 ? -6.953 -6.324 18.481 1.00 53.44 109 THR A CA 1
ATOM 902 C C . THR A 1 109 ? -7.289 -7.490 19.419 1.00 53.44 109 THR A C 1
ATOM 904 O O . THR A 1 109 ? -7.734 -8.537 18.959 1.00 53.44 109 THR A O 1
ATOM 907 N N . LYS A 1 110 ? -7.185 -7.301 20.746 1.00 47.44 110 LYS A N 1
ATOM 908 C CA . LYS A 1 110 ? -7.522 -8.336 21.748 1.00 47.44 110 LYS A CA 1
ATOM 909 C C . LYS A 1 110 ? -9.023 -8.638 21.865 1.00 47.44 110 LYS A C 1
ATOM 911 O O . LYS A 1 110 ? -9.382 -9.730 22.295 1.00 47.44 110 LYS A O 1
ATOM 916 N N . LYS A 1 111 ? -9.905 -7.694 21.507 1.00 42.44 111 LYS A N 1
ATOM 917 C CA . LYS A 1 111 ? -11.374 -7.845 21.615 1.00 42.44 111 LYS A CA 1
ATOM 918 C C . LYS A 1 111 ? -12.083 -7.989 20.270 1.00 42.44 111 LYS A C 1
ATOM 920 O O . LYS A 1 111 ? -13.232 -8.418 20.236 1.00 42.44 111 LYS A O 1
ATOM 925 N N . PHE A 1 112 ? -11.420 -7.656 19.166 1.00 38.44 112 PHE A N 1
ATOM 926 C CA . PHE A 1 112 ? -12.009 -7.655 17.830 1.00 38.44 112 PHE A CA 1
ATOM 927 C C . PHE A 1 112 ? -11.653 -8.920 17.034 1.00 38.44 112 PHE A C 1
ATOM 929 O O . PHE A 1 112 ? -11.280 -8.850 15.867 1.00 38.44 112 PHE A O 1
ATOM 936 N N . CYS A 1 113 ? -11.804 -10.102 17.644 1.00 35.53 113 CYS A N 1
ATOM 937 C CA . CYS A 1 113 ? -11.920 -11.345 16.879 1.00 35.53 113 CYS A CA 1
ATOM 938 C C . CYS A 1 113 ? -13.339 -11.382 16.289 1.00 35.53 113 CYS A C 1
ATOM 940 O O . CYS A 1 113 ? -14.256 -12.014 16.817 1.00 35.53 113 CYS A O 1
ATOM 942 N N . LEU A 1 114 ? -13.564 -10.557 15.264 1.00 33.69 114 LEU A N 1
ATOM 943 C CA . LEU A 1 114 ? -14.858 -10.433 14.617 1.00 33.69 114 LEU A CA 1
ATOM 944 C C . LEU A 1 114 ? -15.127 -11.733 13.856 1.00 33.69 114 LEU A C 1
ATOM 946 O O . LEU A 1 114 ? -14.468 -12.045 12.866 1.00 33.69 114 LEU A O 1
ATOM 950 N N . LYS A 1 115 ? -16.117 -12.492 14.327 1.00 30.75 115 LYS A N 1
ATOM 951 C CA . LYS A 1 115 ? -16.715 -13.623 13.617 1.00 30.75 115 LYS A CA 1
ATOM 952 C C . LYS A 1 115 ? -17.486 -13.071 12.408 1.00 30.75 115 LYS A C 1
ATOM 954 O O . LYS A 1 115 ? -18.710 -12.986 12.436 1.00 30.75 115 LYS A O 1
ATOM 959 N N . LEU A 1 116 ? -16.771 -12.635 11.367 1.00 28.58 116 LEU A N 1
ATOM 960 C CA . LEU A 1 116 ? -17.351 -12.360 10.053 1.00 28.58 116 LEU A CA 1
ATOM 961 C C . LEU A 1 116 ? -17.837 -13.696 9.498 1.00 28.58 116 LEU A C 1
ATOM 963 O O . LEU A 1 116 ? -17.057 -14.548 9.083 1.00 28.58 116 LEU A O 1
ATOM 967 N N . ARG A 1 117 ? -19.151 -13.904 9.570 1.00 27.17 117 ARG A N 1
ATOM 968 C CA . ARG A 1 117 ? -19.846 -15.085 9.061 1.00 27.17 117 ARG A CA 1
ATOM 969 C C . ARG A 1 117 ? -19.979 -14.965 7.538 1.00 27.17 117 ARG A C 1
ATOM 971 O O . ARG A 1 117 ? -21.069 -14.814 7.010 1.00 27.17 117 ARG A O 1
ATOM 978 N N . ILE A 1 118 ? -18.846 -15.011 6.851 1.00 27.16 118 ILE A N 1
ATOM 979 C CA . ILE A 1 118 ? -18.740 -15.469 5.466 1.00 27.16 118 ILE A CA 1
ATOM 980 C C . ILE A 1 118 ? -18.005 -16.796 5.613 1.00 27.16 118 ILE A C 1
ATOM 982 O O . ILE A 1 118 ? -16.987 -16.828 6.295 1.00 27.16 118 ILE A O 1
ATOM 986 N N . GLY A 1 119 ? -18.581 -17.894 5.122 1.00 25.64 119 GLY A N 1
ATOM 987 C CA . GLY A 1 119 ? -18.194 -19.281 5.415 1.00 25.64 119 GLY A CA 1
ATOM 988 C C . GLY A 1 119 ? -16.787 -19.695 4.971 1.00 25.64 119 GLY A C 1
ATOM 989 O O . GLY A 1 119 ? -16.638 -20.617 4.181 1.00 25.64 119 GLY A O 1
ATOM 990 N N . VAL A 1 120 ? -15.760 -19.054 5.519 1.00 28.67 120 VAL A N 1
ATOM 991 C CA . VAL A 1 120 ? -14.361 -19.446 5.446 1.00 28.67 120 VAL A CA 1
ATOM 992 C C . VAL A 1 120 ? -13.821 -19.332 6.861 1.00 28.67 120 VAL A C 1
ATOM 994 O O . VAL A 1 120 ? -13.707 -18.247 7.429 1.00 28.67 120 VAL A O 1
ATOM 997 N N . THR A 1 121 ? -13.522 -20.475 7.463 1.00 25.84 121 THR A N 1
ATOM 998 C CA . THR A 1 121 ? -12.830 -20.557 8.746 1.00 25.84 121 THR A CA 1
ATOM 999 C C . THR A 1 121 ? -11.424 -19.966 8.577 1.00 25.84 121 THR A C 1
ATOM 1001 O O . THR A 1 121 ? -10.483 -20.690 8.262 1.00 25.84 121 THR A O 1
ATOM 1004 N N . LEU A 1 122 ? -11.260 -18.649 8.748 1.00 34.84 122 LEU A N 1
ATOM 1005 C CA . LEU A 1 122 ? -9.947 -17.999 8.763 1.00 34.84 122 LEU A CA 1
ATOM 1006 C C . LEU A 1 122 ? -9.240 -18.332 10.085 1.00 34.84 122 LEU A C 1
ATOM 1008 O O . LEU A 1 122 ? -9.298 -17.591 11.066 1.00 34.84 122 LEU A O 1
ATOM 1012 N N . LYS A 1 123 ? -8.551 -19.474 10.118 1.00 32.47 123 LYS A N 1
ATOM 1013 C CA . LYS A 1 123 ? -7.432 -19.668 11.044 1.00 32.47 123 LYS A CA 1
ATOM 1014 C C . LYS A 1 123 ? -6.276 -18.812 10.528 1.00 32.47 123 LYS A C 1
ATOM 1016 O O . LYS A 1 123 ? -5.701 -19.154 9.506 1.00 32.47 123 LYS A O 1
ATOM 1021 N N . ILE A 1 124 ? -5.987 -17.710 11.229 1.00 36.56 124 ILE A N 1
ATOM 1022 C CA . ILE A 1 124 ? -4.736 -16.926 11.169 1.00 36.56 124 ILE A CA 1
ATOM 1023 C C . ILE A 1 124 ? -4.188 -16.806 9.735 1.00 36.56 124 ILE A C 1
ATOM 1025 O O . ILE A 1 124 ? -3.220 -17.474 9.383 1.00 36.56 124 ILE A O 1
ATOM 1029 N N . LEU A 1 125 ? -4.806 -15.979 8.887 1.00 36.47 125 LEU A N 1
ATOM 1030 C CA . LEU A 1 125 ? -4.320 -15.794 7.519 1.00 36.47 125 LEU A CA 1
ATOM 1031 C C . LEU A 1 125 ? -4.152 -14.309 7.192 1.00 36.47 125 LEU A C 1
ATOM 1033 O O . LEU A 1 125 ? -5.115 -13.551 7.143 1.00 36.47 125 LEU A O 1
ATOM 1037 N N . ARG A 1 126 ? -2.895 -13.916 6.973 1.00 45.72 126 ARG A N 1
ATOM 1038 C CA . ARG A 1 126 ? -2.492 -12.682 6.292 1.00 45.72 126 ARG A CA 1
ATOM 1039 C C . ARG A 1 126 ? -3.053 -12.734 4.867 1.00 45.72 126 ARG A C 1
ATOM 1041 O O . ARG A 1 126 ? -2.827 -13.735 4.186 1.00 45.72 126 ARG A O 1
ATOM 1048 N N . LEU A 1 127 ? -3.796 -11.715 4.423 1.00 49.66 127 LEU A N 1
ATOM 1049 C CA . LEU A 1 127 ? -4.350 -11.710 3.066 1.00 49.66 127 LEU A CA 1
ATOM 1050 C C . LEU A 1 127 ? -3.276 -11.246 2.083 1.00 49.66 127 LEU A C 1
ATOM 1052 O O . LEU A 1 127 ? -2.710 -10.159 2.206 1.00 49.66 127 LEU A O 1
ATOM 1056 N N . ILE A 1 128 ? -2.989 -12.106 1.114 1.00 55.69 128 ILE A N 1
ATOM 1057 C CA . ILE A 1 128 ? -1.950 -11.902 0.117 1.00 55.69 128 ILE A CA 1
ATOM 1058 C C . ILE A 1 128 ? -2.532 -12.300 -1.231 1.00 55.69 128 ILE A C 1
ATOM 1060 O O . ILE A 1 128 ? -3.068 -13.399 -1.372 1.00 55.69 128 ILE A O 1
ATOM 1064 N N . ALA A 1 129 ? -2.442 -11.398 -2.204 1.00 61.69 129 ALA A N 1
ATOM 1065 C CA . ALA A 1 129 ? -3.007 -11.602 -3.530 1.00 61.69 129 ALA A CA 1
ATOM 1066 C C . ALA A 1 129 ? -2.011 -11.164 -4.606 1.00 61.69 129 ALA A C 1
ATOM 1068 O O . ALA A 1 129 ? -1.350 -10.132 -4.461 1.00 61.69 129 ALA A O 1
ATOM 1069 N N . THR A 1 130 ? -1.949 -11.941 -5.686 1.00 62.59 130 THR A N 1
ATOM 1070 C CA . THR A 1 130 ? -1.269 -11.571 -6.930 1.00 62.59 130 THR A CA 1
ATOM 1071 C C . THR A 1 130 ? -2.331 -11.307 -7.981 1.00 62.59 130 THR A C 1
ATOM 1073 O O . THR A 1 130 ? -3.172 -12.169 -8.242 1.00 62.59 130 THR A O 1
ATOM 1076 N N . LEU A 1 131 ? -2.324 -10.109 -8.562 1.00 66.38 131 LEU A N 1
ATOM 1077 C CA . LEU A 1 131 ? -3.256 -9.737 -9.626 1.00 66.38 131 LEU A CA 1
ATOM 1078 C C . LEU A 1 131 ? -2.528 -9.696 -10.963 1.00 66.38 131 LEU A C 1
ATOM 1080 O O . LEU A 1 131 ? -1.719 -8.799 -11.214 1.00 66.38 131 LEU A O 1
ATOM 1084 N N . ASN A 1 132 ? -2.858 -10.661 -11.818 1.00 67.31 132 ASN A N 1
ATOM 1085 C CA . ASN A 1 132 ? -2.364 -10.753 -13.183 1.00 67.31 132 ASN A CA 1
ATOM 1086 C C . ASN A 1 132 ? -3.404 -10.173 -14.137 1.00 67.31 132 ASN A C 1
ATOM 1088 O O . ASN A 1 132 ? -4.457 -10.762 -14.367 1.00 67.31 132 ASN A O 1
ATOM 1092 N N . PHE A 1 133 ? -3.096 -9.010 -14.703 1.00 66.44 133 PHE A N 1
ATOM 1093 C CA . PHE A 1 133 ? -3.878 -8.429 -15.786 1.00 66.44 133 PHE A CA 1
ATOM 1094 C C . PHE A 1 133 ? -3.252 -8.904 -17.100 1.00 66.44 133 PHE A C 1
ATOM 1096 O O . PHE A 1 133 ? -2.225 -8.377 -17.526 1.00 66.44 133 PHE A O 1
ATOM 1103 N N . GLY A 1 134 ? -3.807 -9.969 -17.684 1.00 43.84 134 GLY A N 1
ATOM 1104 C CA . GLY A 1 134 ? -3.373 -10.467 -18.992 1.00 43.84 134 GLY A CA 1
ATOM 1105 C C . GLY A 1 134 ? -3.498 -9.382 -20.066 1.00 43.84 134 GLY A C 1
ATOM 1106 O O . GLY A 1 134 ? -4.388 -8.535 -19.990 1.00 43.84 134 GLY A O 1
ATOM 1107 N N . LYS A 1 135 ? -2.594 -9.392 -21.054 1.00 40.47 135 LYS A N 1
ATOM 1108 C CA . LYS A 1 135 ? -2.733 -8.562 -22.259 1.00 40.47 135 LYS A CA 1
ATOM 1109 C C . LYS A 1 135 ? -4.008 -9.009 -22.989 1.00 40.47 135 LYS A C 1
ATOM 1111 O O . LYS A 1 135 ? -4.102 -10.184 -23.337 1.00 40.47 135 LYS A O 1
ATOM 1116 N N . GLN A 1 136 ? -4.973 -8.100 -23.142 1.00 34.81 136 GLN A N 1
ATOM 1117 C CA . GLN A 1 136 ? -5.975 -8.195 -24.209 1.00 34.81 136 GLN A CA 1
ATOM 1118 C C . GLN A 1 136 ? -5.301 -7.870 -25.539 1.00 34.81 136 GLN A C 1
ATOM 1120 O O . GLN A 1 136 ? -4.396 -7.000 -25.523 1.00 34.81 136 GLN A O 1
#

Secondary structure (DSSP, 8-state):
-GGGGS-SSSEEEEE-TTEEES-HHHHHHHHHHTGGGGSSTTTS--EEEEEEEEEEEEETTEEEE-TT---EEEEEES----SBTTB-SS-EEE--SS-PEEEEPHHHHTT------SS---SS--EEEEE-----

pLDDT: mean 72.88, std 19.25, range [25.64, 92.31]

Sequence (136 aa):
MLAKYMGEGGWHIQIDVDEYFINFSDFVKFLSHQSKYLQDPEKKPIIFIANLIVLYKKTINGFLYVKNSYDTLSIATNYPQYKSARNNNHSCVHHPIFFSFIKLGQEMTKKFCLKLRIGVTLKILRLIATLNFGKQ

Radius of gyration: 16.09 Å; chains: 1; bounding box: 36×34×47 Å